Protein AF-A0A3Q1BF83-F1 (afdb_monomer)

Organism: Amphiprion ocellaris (NCBI:txid80972)

Structure (mmCIF, N/CA/C/O backbone):
data_AF-A0A3Q1BF83-F1
#
_entry.id   AF-A0A3Q1BF83-F1
#
loop_
_atom_site.group_PDB
_atom_site.id
_atom_site.type_symbol
_atom_site.label_atom_id
_atom_site.label_alt_id
_atom_site.label_comp_id
_atom_site.label_asym_id
_atom_site.label_entity_id
_atom_site.label_seq_id
_atom_site.pdbx_PDB_ins_code
_atom_site.Cartn_x
_atom_site.Cartn_y
_atom_site.Cartn_z
_atom_site.occupancy
_atom_site.B_iso_or_equiv
_atom_site.auth_seq_id
_atom_site.auth_comp_id
_atom_site.auth_asym_id
_atom_site.auth_atom_id
_atom_site.pdbx_PDB_model_num
ATOM 1 N N . MET A 1 1 ? -8.710 -8.586 -7.966 1.00 83.69 1 MET A N 1
ATOM 2 C CA . MET A 1 1 ? -8.862 -8.104 -6.576 1.00 83.69 1 MET A CA 1
ATOM 3 C C . MET A 1 1 ? -9.741 -9.046 -5.774 1.00 83.69 1 MET A C 1
ATOM 5 O O . MET A 1 1 ? -9.342 -9.396 -4.676 1.00 83.69 1 MET A O 1
ATOM 9 N N . ASP A 1 2 ? -10.851 -9.534 -6.330 1.00 87.75 2 ASP A N 1
ATOM 10 C CA . ASP A 1 2 ? -11.762 -10.451 -5.622 1.00 87.75 2 ASP A CA 1
ATOM 11 C C . ASP A 1 2 ? -11.088 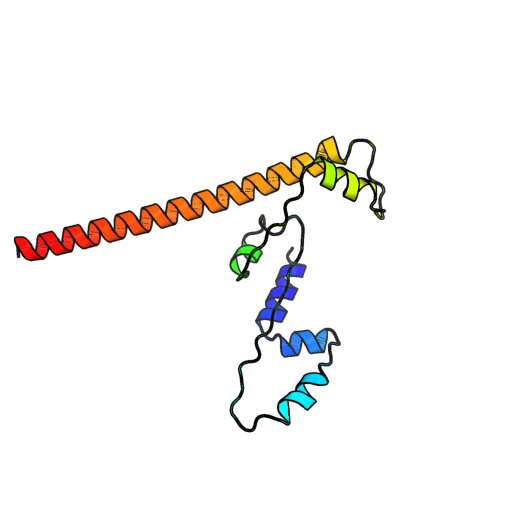-11.742 -5.155 1.00 87.75 2 ASP A C 1
ATOM 13 O O . ASP A 1 2 ? -11.189 -12.083 -3.985 1.00 87.75 2 ASP A O 1
ATOM 17 N N . THR A 1 3 ? -10.296 -12.393 -6.013 1.00 91.56 3 THR A N 1
ATOM 18 C CA . THR A 1 3 ? -9.524 -13.589 -5.631 1.00 91.56 3 THR A CA 1
ATOM 19 C C . THR A 1 3 ? -8.598 -13.323 -4.443 1.00 91.56 3 THR A C 1
ATOM 21 O O . THR A 1 3 ? -8.547 -14.120 -3.517 1.00 91.56 3 THR A O 1
ATOM 24 N N . MET A 1 4 ? -7.912 -12.174 -4.438 1.00 91.31 4 MET A N 1
ATOM 25 C CA . MET A 1 4 ? -7.040 -11.774 -3.331 1.00 91.31 4 MET A CA 1
ATOM 26 C C . MET A 1 4 ? -7.845 -11.544 -2.049 1.00 91.31 4 MET A C 1
ATOM 28 O O . MET A 1 4 ? -7.424 -11.986 -0.988 1.00 91.31 4 MET A O 1
ATOM 32 N N . MET A 1 5 ? -9.017 -10.909 -2.139 1.00 94.69 5 MET A N 1
ATOM 33 C CA . MET A 1 5 ? -9.898 -10.745 -0.980 1.00 94.69 5 MET A CA 1
ATOM 34 C C . MET A 1 5 ? -10.396 -12.083 -0.446 1.00 94.69 5 MET A C 1
ATOM 36 O O . MET A 1 5 ? -10.393 -12.270 0.762 1.00 94.69 5 MET A O 1
ATOM 40 N N . SER A 1 6 ? -10.777 -13.029 -1.308 1.00 93.69 6 SER A N 1
ATOM 41 C CA . SER A 1 6 ? -11.164 -14.376 -0.876 1.00 93.69 6 SER A CA 1
ATOM 42 C C . SER A 1 6 ? -10.035 -15.073 -0.118 1.00 93.69 6 SER A C 1
ATOM 44 O O . SER A 1 6 ? -10.289 -15.674 0.921 1.00 93.69 6 SER A O 1
ATOM 46 N N . THR A 1 7 ? -8.789 -14.942 -0.582 1.00 94.12 7 THR A N 1
ATOM 47 C CA . THR A 1 7 ? -7.607 -15.454 0.125 1.00 94.12 7 THR A CA 1
ATOM 48 C C . THR A 1 7 ? -7.416 -14.771 1.482 1.00 94.12 7 THR A C 1
ATOM 50 O O . THR A 1 7 ? -7.191 -15.454 2.476 1.00 94.12 7 THR A O 1
ATOM 53 N N . ILE A 1 8 ? -7.551 -13.442 1.545 1.00 94.94 8 ILE A N 1
ATOM 54 C CA . ILE A 1 8 ? -7.427 -12.676 2.796 1.00 94.94 8 ILE A CA 1
ATOM 55 C C . ILE A 1 8 ? -8.522 -13.075 3.788 1.00 94.94 8 ILE A C 1
ATOM 57 O O . ILE A 1 8 ? -8.226 -13.299 4.955 1.00 94.94 8 ILE A O 1
ATOM 61 N N . TYR A 1 9 ? -9.771 -13.209 3.343 1.00 95.38 9 TYR A N 1
ATOM 62 C CA . TYR A 1 9 ? -10.871 -13.626 4.212 1.00 95.38 9 TYR A CA 1
ATOM 63 C C . TYR A 1 9 ? -10.713 -15.066 4.698 1.00 95.38 9 TYR A C 1
ATOM 65 O O . TYR A 1 9 ? -10.962 -15.327 5.869 1.00 95.38 9 TYR A O 1
ATOM 73 N N . ALA A 1 10 ? -10.240 -15.979 3.846 1.00 94.25 10 ALA A N 1
ATOM 74 C CA . ALA A 1 10 ? -9.924 -17.343 4.265 1.00 94.25 10 ALA A CA 1
ATOM 75 C C . ALA A 1 10 ? -8.811 -17.374 5.329 1.00 94.25 10 ALA A C 1
ATOM 77 O O . ALA A 1 10 ? -8.876 -18.175 6.259 1.00 94.25 10 ALA A O 1
ATOM 78 N N . TRP A 1 11 ? -7.812 -16.491 5.213 1.00 95.00 11 TRP A N 1
ATOM 79 C CA . TRP A 1 11 ? -6.771 -16.331 6.229 1.00 95.00 11 TRP A CA 1
ATOM 80 C C . TRP A 1 11 ? -7.321 -15.726 7.530 1.00 95.00 11 TRP A C 1
ATOM 82 O O . TRP A 1 11 ? -7.031 -16.242 8.604 1.00 95.00 11 TRP A O 1
ATOM 92 N N . LEU A 1 12 ? -8.161 -14.687 7.439 1.00 92.81 12 LEU A N 1
ATOM 93 C CA . LEU A 1 12 ? -8.804 -14.046 8.596 1.00 92.81 12 LEU A CA 1
ATOM 94 C C . LEU A 1 12 ? -9.733 -14.997 9.363 1.00 92.81 12 LEU A C 1
ATOM 96 O O . LEU A 1 12 ? -9.859 -14.868 10.575 1.00 92.81 12 LEU A O 1
ATOM 100 N N . GLU A 1 13 ? -10.398 -15.928 8.673 1.00 93.12 13 GLU A N 1
ATOM 101 C CA . GLU A 1 13 ? -11.289 -16.909 9.301 1.00 93.12 13 GLU A CA 1
ATOM 102 C C . GLU A 1 13 ? -10.511 -17.911 10.162 1.00 93.12 13 GLU A C 1
ATOM 104 O O . GLU A 1 13 ? -10.922 -18.219 11.281 1.00 93.12 13 GLU A O 1
ATOM 109 N N . ASN A 1 14 ? -9.401 -18.446 9.642 1.00 91.44 14 ASN A N 1
ATOM 110 C CA . ASN A 1 14 ? -8.562 -19.382 10.382 1.00 91.44 14 ASN A CA 1
ATOM 111 C C . ASN A 1 14 ? -7.132 -19.439 9.799 1.00 91.44 14 ASN A C 1
ATOM 113 O O . ASN A 1 14 ? -6.903 -20.177 8.830 1.00 91.44 14 ASN A O 1
ATOM 117 N N . PRO A 1 15 ? -6.155 -18.729 10.396 1.00 90.62 15 PRO A N 1
ATOM 118 C CA . PRO A 1 15 ? -4.793 -18.658 9.867 1.00 90.62 15 PRO A CA 1
ATOM 119 C C . PRO A 1 15 ? -4.089 -20.022 9.896 1.00 90.62 15 PRO A C 1
ATOM 121 O O . PRO A 1 15 ? -3.481 -20.416 8.904 1.00 90.62 15 PRO A O 1
ATOM 124 N N . VAL A 1 16 ? -4.277 -20.814 10.957 1.00 88.19 16 VAL A N 1
ATOM 125 C CA . VAL A 1 16 ? -3.676 -22.155 11.098 1.00 88.19 16 VAL A CA 1
ATOM 126 C C . VAL A 1 16 ? -4.174 -23.119 10.013 1.00 88.19 16 VAL A C 1
ATOM 128 O O . VAL A 1 16 ? -3.411 -23.888 9.424 1.00 88.19 16 VAL A O 1
ATOM 131 N N . LYS A 1 17 ? -5.480 -23.108 9.718 1.00 89.50 17 LYS A N 1
ATOM 132 C CA . LYS A 1 17 ? -6.063 -23.917 8.635 1.00 89.50 17 LYS A CA 1
ATOM 133 C C . LYS A 1 17 ? -5.581 -23.426 7.274 1.00 89.50 17 LYS A C 1
ATOM 135 O O . LYS A 1 17 ? -5.310 -24.247 6.394 1.00 89.50 17 LYS A O 1
ATOM 140 N N . PHE A 1 18 ? -5.479 -22.109 7.103 1.00 90.81 18 PHE A N 1
ATOM 141 C CA . PHE A 1 18 ? -4.978 -21.500 5.882 1.00 90.81 18 PHE A CA 1
ATOM 142 C C . PHE A 1 18 ? -3.537 -21.945 5.602 1.00 90.81 18 PHE A C 1
ATOM 144 O O . PHE A 1 18 ? -3.276 -22.467 4.520 1.00 90.81 18 PHE A O 1
ATOM 151 N N . GLU A 1 19 ? -2.635 -21.847 6.575 1.00 87.06 19 GLU A N 1
ATOM 152 C CA . GLU A 1 19 ? -1.236 -22.288 6.471 1.00 87.06 19 GLU A CA 1
ATOM 153 C C . GLU A 1 19 ? -1.130 -23.763 6.062 1.00 87.06 19 GLU A C 1
ATOM 155 O O . GLU A 1 19 ? -0.483 -24.089 5.061 1.00 87.06 19 GLU A O 1
ATOM 160 N N . LYS A 1 20 ? -1.874 -24.644 6.747 1.00 87.50 20 LYS A N 1
ATOM 161 C CA . LYS A 1 20 ? -1.935 -26.078 6.420 1.00 87.50 20 LYS A CA 1
ATOM 162 C C . LYS A 1 20 ? -2.405 -26.330 4.987 1.00 87.50 20 LYS A C 1
ATOM 164 O O . LYS A 1 20 ? -1.842 -27.175 4.295 1.00 87.50 20 LYS A O 1
ATOM 169 N N . SER A 1 21 ? -3.413 -25.591 4.513 1.00 88.44 21 SER A N 1
ATOM 170 C CA . SER A 1 21 ? -3.914 -25.728 3.135 1.00 88.44 21 SER A CA 1
ATOM 171 C C . SER A 1 21 ? -2.914 -25.271 2.065 1.00 88.44 21 SER A C 1
ATOM 173 O O . SER A 1 21 ? -2.987 -25.735 0.930 1.00 88.44 21 SER A O 1
ATOM 175 N N . HIS A 1 22 ? -1.951 -24.422 2.436 1.00 85.56 22 HIS A N 1
ATOM 176 C CA . HIS A 1 22 ? -0.862 -23.966 1.569 1.00 85.56 22 HIS A CA 1
ATOM 177 C C . HIS A 1 22 ? 0.424 -24.794 1.748 1.00 85.56 22 HIS A C 1
ATOM 179 O O . HIS A 1 22 ? 1.466 -24.435 1.204 1.00 85.56 22 HIS A O 1
ATOM 185 N N . GLY A 1 23 ? 0.357 -25.917 2.478 1.00 81.44 23 GLY A N 1
ATOM 186 C CA . GLY A 1 23 ? 1.483 -26.834 2.674 1.00 81.44 23 GLY A CA 1
ATOM 187 C C . GLY A 1 23 ? 2.558 -26.313 3.629 1.00 81.44 23 GLY A C 1
ATOM 188 O O . GLY A 1 23 ? 3.669 -26.844 3.639 1.00 81.44 23 GLY A O 1
ATOM 189 N N . VAL A 1 24 ? 2.247 -25.286 4.424 1.00 78.50 24 VAL A N 1
ATOM 190 C CA . VAL A 1 24 ? 3.141 -24.777 5.465 1.00 78.50 24 VAL A CA 1
ATOM 191 C C . VAL A 1 24 ? 2.978 -25.666 6.698 1.00 78.50 24 VAL A C 1
ATOM 193 O O . VAL A 1 24 ? 1.970 -25.606 7.398 1.00 78.50 24 VAL A O 1
ATOM 196 N N . ASN A 1 25 ? 3.960 -26.537 6.933 1.00 66.31 25 ASN A N 1
ATOM 197 C CA . ASN A 1 25 ? 4.034 -27.366 8.133 1.00 66.31 25 ASN A CA 1
ATOM 198 C C . ASN A 1 25 ? 4.987 -26.694 9.128 1.00 66.31 25 ASN A C 1
ATOM 200 O O . ASN A 1 25 ? 6.201 -26.881 9.028 1.00 66.31 25 ASN A O 1
ATOM 204 N N . ASN A 1 26 ? 4.462 -25.931 10.087 1.00 59.81 26 ASN A N 1
ATOM 205 C CA . ASN A 1 26 ? 5.272 -25.434 11.198 1.00 59.81 26 ASN A CA 1
ATOM 206 C C . ASN A 1 26 ? 5.615 -26.597 12.140 1.00 59.81 26 ASN A C 1
ATOM 20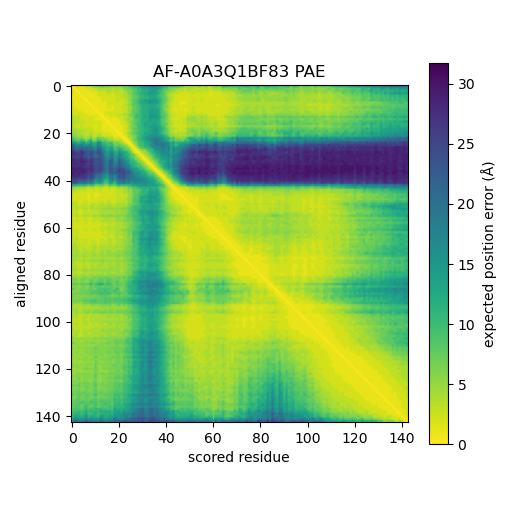8 O O . ASN A 1 26 ? 4.892 -26.926 13.075 1.00 59.81 26 ASN A O 1
ATOM 212 N N . THR A 1 27 ? 6.745 -27.255 11.893 1.00 55.91 27 THR A N 1
ATOM 213 C CA . THR A 1 27 ? 7.327 -28.217 12.843 1.00 55.91 27 THR A CA 1
ATOM 214 C C . THR A 1 27 ? 7.921 -27.521 14.073 1.00 55.91 27 THR A C 1
ATOM 216 O O . THR A 1 27 ? 8.154 -28.171 15.088 1.00 55.91 27 THR A O 1
ATOM 219 N N . LEU A 1 28 ? 8.147 -26.203 13.995 1.00 54.62 28 LEU A N 1
ATOM 220 C CA . LEU A 1 28 ? 8.683 -25.366 15.074 1.00 54.62 28 LEU A CA 1
ATOM 221 C C . LEU A 1 28 ? 7.691 -25.169 16.229 1.00 54.62 28 LEU A C 1
ATOM 223 O O . LEU A 1 28 ? 8.116 -25.130 17.383 1.00 54.62 28 LEU A O 1
ATOM 227 N N . ASP A 1 29 ? 6.387 -25.161 15.946 1.00 52.66 29 ASP A N 1
ATOM 228 C CA . ASP A 1 29 ? 5.353 -25.009 16.977 1.00 52.66 29 ASP A CA 1
ATOM 229 C C . ASP A 1 29 ? 5.362 -26.217 17.925 1.00 52.66 29 ASP A C 1
ATOM 231 O O . ASP A 1 29 ? 5.113 -26.086 19.116 1.00 52.66 29 ASP A O 1
ATOM 235 N N . THR A 1 30 ? 5.761 -27.401 17.441 1.00 50.28 30 THR A N 1
ATOM 236 C CA . THR A 1 30 ? 5.847 -28.609 18.281 1.00 50.28 30 THR A CA 1
ATOM 237 C C . THR A 1 30 ? 7.034 -28.567 19.258 1.00 50.28 30 THR A C 1
ATOM 239 O O . THR A 1 30 ? 6.942 -29.117 20.353 1.00 50.28 30 THR A O 1
ATOM 242 N N . GLU A 1 31 ? 8.140 -27.897 18.907 1.00 48.88 31 GLU A N 1
ATOM 243 C CA . GLU A 1 31 ? 9.315 -27.757 19.786 1.00 48.88 31 GLU A CA 1
ATOM 244 C C . GLU A 1 31 ? 9.199 -26.587 20.776 1.00 48.88 31 GLU A C 1
ATOM 246 O O . GLU A 1 31 ? 9.746 -26.670 21.879 1.00 48.88 31 GLU A O 1
ATOM 251 N N . ILE A 1 32 ? 8.471 -25.520 20.425 1.00 52.81 32 ILE A N 1
ATOM 252 C CA . ILE A 1 32 ? 8.213 -24.384 21.327 1.00 52.81 32 ILE A CA 1
ATOM 253 C C . ILE A 1 32 ? 7.131 -24.748 22.361 1.00 52.81 32 ILE A C 1
ATOM 255 O O . ILE A 1 32 ? 7.304 -24.459 23.546 1.00 52.81 32 ILE A O 1
ATOM 259 N N . VAL A 1 33 ? 6.079 -25.475 21.956 1.00 47.44 33 VAL A N 1
ATOM 260 C CA . VAL A 1 33 ? 4.968 -25.904 22.834 1.00 47.44 33 VAL A CA 1
ATOM 261 C C . VAL A 1 33 ? 5.412 -26.857 23.952 1.00 47.44 33 VAL A C 1
ATOM 263 O O . VAL A 1 33 ? 4.795 -26.894 25.013 1.00 47.44 33 VAL A O 1
ATOM 266 N N . LEU A 1 34 ? 6.526 -27.580 23.795 1.00 47.28 34 LEU A N 1
ATOM 267 C CA . LEU A 1 34 ? 7.057 -28.449 24.855 1.00 47.28 34 LEU A CA 1
ATOM 268 C C . LEU A 1 34 ? 7.709 -27.690 26.032 1.00 47.28 34 LEU A C 1
ATOM 270 O O . LEU A 1 34 ? 8.143 -28.339 26.984 1.00 47.28 34 LEU A O 1
ATOM 274 N N . LYS A 1 35 ? 7.815 -26.349 25.995 1.00 48.88 35 LYS A N 1
ATOM 275 C CA . LYS A 1 35 ? 8.548 -25.568 27.015 1.00 48.88 35 LYS A CA 1
ATOM 276 C C . LYS A 1 35 ? 7.732 -24.609 27.888 1.00 48.88 35 LYS A C 1
ATOM 278 O O . LYS A 1 35 ? 8.330 -24.036 28.799 1.00 48.88 35 LYS A O 1
ATOM 283 N N . SER A 1 36 ? 6.422 -24.451 27.713 1.00 44.72 36 SER A N 1
ATOM 284 C CA . SER A 1 36 ? 5.622 -23.588 28.600 1.00 44.72 36 SER A CA 1
ATOM 285 C C . SER A 1 36 ? 4.327 -24.259 29.066 1.00 44.72 36 SER A C 1
ATOM 287 O O . SER A 1 36 ? 3.312 -24.272 28.383 1.00 44.72 36 SER A O 1
ATOM 289 N N . ASP A 1 37 ? 4.344 -24.754 30.306 1.00 48.72 37 ASP A N 1
ATOM 290 C CA . ASP A 1 37 ? 3.199 -25.319 31.046 1.00 48.72 37 ASP A CA 1
ATOM 291 C C . ASP A 1 37 ? 2.114 -24.279 31.435 1.00 48.72 37 ASP A C 1
ATOM 293 O O . ASP A 1 37 ? 1.362 -24.458 32.398 1.00 48.72 37 ASP A O 1
ATOM 297 N N . HIS A 1 38 ? 1.992 -23.155 30.723 1.00 47.97 38 HIS A N 1
ATOM 298 C CA . HIS A 1 38 ? 1.129 -22.050 31.143 1.00 47.97 38 HIS A CA 1
ATOM 299 C C . HIS A 1 38 ? 0.398 -21.365 29.986 1.00 47.97 38 HIS A C 1
ATOM 301 O O . HIS A 1 38 ? 0.960 -20.483 29.358 1.00 47.97 38 HIS A O 1
ATOM 307 N N . LYS A 1 39 ? -0.902 -21.697 29.865 1.00 46.91 39 LYS A N 1
ATOM 308 C CA . LYS A 1 39 ? -1.971 -21.035 29.085 1.00 46.91 39 LYS A CA 1
ATOM 309 C C . LYS A 1 39 ? -1.727 -20.965 27.574 1.00 46.91 39 LYS A C 1
ATOM 311 O O . LYS A 1 39 ? -0.637 -20.677 27.120 1.00 46.91 39 LYS A O 1
ATOM 316 N N . GLU A 1 40 ? -2.786 -21.211 26.808 1.00 52.72 40 GLU A N 1
ATOM 317 C CA . GLU A 1 40 ? -2.873 -20.879 25.384 1.00 52.72 40 GLU A CA 1
ATOM 318 C C . GLU A 1 40 ? -2.453 -19.408 25.191 1.00 52.72 40 GLU A C 1
ATOM 320 O O . GLU A 1 40 ? -3.245 -18.492 25.409 1.00 52.72 40 GLU A O 1
ATOM 325 N N . GLU A 1 41 ? -1.179 -19.163 24.886 1.00 56.53 41 GLU A N 1
ATOM 326 C CA . GLU A 1 41 ? -0.735 -17.878 24.365 1.00 56.53 41 GLU A CA 1
ATOM 327 C C . GLU A 1 41 ? -1.396 -17.753 22.992 1.00 56.53 41 GLU A C 1
ATOM 329 O O . GLU A 1 41 ? -1.175 -18.594 22.124 1.00 56.53 41 GLU A O 1
ATOM 334 N N . GLU A 1 42 ? -2.272 -16.759 22.817 1.00 63.75 42 GLU A N 1
ATOM 335 C CA . GLU A 1 42 ? -2.821 -16.405 21.507 1.00 63.75 42 GLU A CA 1
ATOM 336 C C . GLU A 1 42 ? -1.652 -16.120 20.557 1.00 63.75 42 GLU A C 1
ATOM 338 O O . GLU A 1 42 ? -1.048 -15.043 20.575 1.00 63.75 42 GLU A O 1
ATOM 343 N N . GLU A 1 43 ? -1.296 -17.118 19.752 1.00 74.88 43 GLU A N 1
ATOM 344 C CA . GLU A 1 43 ? -0.232 -17.006 18.771 1.00 74.88 43 GLU A CA 1
ATOM 345 C C . GLU A 1 43 ? -0.587 -15.886 17.783 1.00 74.88 43 GLU A C 1
ATOM 347 O O . GLU A 1 43 ? -1.654 -15.864 17.163 1.00 74.88 43 GLU A O 1
ATOM 352 N N . THR A 1 44 ? 0.288 -14.885 17.677 1.00 85.19 44 THR A N 1
ATOM 353 C CA . THR A 1 44 ? 0.031 -13.724 16.822 1.00 85.19 44 THR A CA 1
ATOM 354 C C . THR A 1 44 ? 0.395 -14.054 15.379 1.00 85.19 44 THR A C 1
ATOM 356 O O . THR A 1 44 ? 1.565 -14.025 15.001 1.00 85.19 44 THR A O 1
ATOM 359 N N . HIS A 1 45 ? -0.613 -14.304 14.547 1.00 89.81 45 HIS A N 1
ATOM 360 C CA . HIS A 1 45 ? -0.426 -14.510 13.111 1.00 89.81 45 HIS A CA 1
ATOM 361 C C . HIS A 1 45 ? -0.350 -13.169 12.360 1.00 89.81 45 HIS A C 1
ATOM 363 O O . HIS A 1 45 ? -1.168 -12.271 12.575 1.00 89.81 45 HIS A O 1
ATOM 369 N N . ILE A 1 46 ? 0.612 -13.030 11.440 1.00 92.56 46 ILE A N 1
ATOM 370 C CA . ILE A 1 46 ? 0.824 -11.807 10.647 1.00 92.56 46 ILE A CA 1
ATOM 371 C C . ILE A 1 46 ? 0.650 -12.111 9.158 1.00 92.56 46 ILE A C 1
ATOM 373 O O . ILE A 1 46 ? 1.342 -12.964 8.607 1.00 92.56 46 ILE A O 1
ATOM 377 N N . LEU A 1 47 ? -0.216 -11.348 8.486 1.00 93.88 47 LEU A N 1
ATOM 378 C CA . LEU A 1 47 ? -0.362 -11.367 7.031 1.00 93.88 47 LEU A CA 1
ATOM 379 C C . LEU A 1 47 ? 0.255 -10.111 6.413 1.00 93.88 47 LEU A C 1
ATOM 381 O O . LEU A 1 47 ? -0.138 -8.989 6.737 1.00 93.88 47 LEU A O 1
ATOM 385 N N . ILE A 1 48 ? 1.177 -10.296 5.468 1.00 95.06 48 ILE A N 1
ATOM 386 C CA . ILE A 1 48 ? 1.714 -9.207 4.648 1.00 95.06 48 ILE A CA 1
ATOM 387 C C . ILE A 1 48 ? 1.057 -9.269 3.272 1.00 95.06 48 ILE A C 1
ATOM 389 O O . ILE A 1 48 ? 1.225 -10.236 2.532 1.00 95.06 48 ILE A O 1
ATOM 393 N N . VAL A 1 49 ? 0.331 -8.209 2.920 1.00 95.19 49 VAL A N 1
ATOM 394 C CA . VAL A 1 49 ? -0.248 -8.029 1.585 1.00 95.19 49 VAL A CA 1
ATOM 395 C C . VAL A 1 49 ? 0.577 -6.987 0.838 1.00 95.19 49 VAL A C 1
ATOM 397 O O . VAL A 1 49 ? 0.637 -5.830 1.253 1.00 95.19 49 VAL A O 1
ATOM 400 N N . GLU A 1 50 ? 1.206 -7.383 -0.270 1.00 94.88 50 GLU A N 1
ATOM 401 C CA . GLU A 1 50 ? 2.022 -6.488 -1.094 1.00 94.88 50 GLU A CA 1
ATOM 402 C C . GLU A 1 50 ? 1.434 -6.236 -2.489 1.00 94.88 50 GLU A C 1
ATOM 404 O O . GLU A 1 50 ? 0.727 -7.059 -3.069 1.00 94.88 50 GLU A O 1
ATOM 409 N N . GLY A 1 51 ? 1.704 -5.047 -3.029 1.00 94.00 51 GLY A N 1
ATOM 410 C CA . GLY A 1 51 ? 1.229 -4.634 -4.344 1.00 94.00 51 GLY A CA 1
ATOM 411 C C . GLY A 1 51 ? 1.341 -3.126 -4.561 1.00 94.00 51 GLY A C 1
ATOM 412 O O . GLY A 1 51 ? 1.407 -2.343 -3.617 1.00 94.00 51 GLY A O 1
ATOM 413 N N . PHE A 1 52 ? 1.352 -2.701 -5.825 1.00 92.62 52 PHE A N 1
ATOM 414 C CA . PHE A 1 52 ? 1.620 -1.304 -6.197 1.00 92.62 52 PHE A CA 1
ATOM 415 C C . PHE A 1 52 ? 0.364 -0.421 -6.335 1.00 92.62 52 PHE A C 1
ATOM 417 O O . PHE A 1 52 ? 0.503 0.785 -6.507 1.00 92.62 52 PHE A O 1
ATOM 424 N N . LEU A 1 53 ? -0.848 -0.993 -6.251 1.00 91.44 53 LEU A N 1
ATOM 425 C CA . LEU A 1 53 ? -2.130 -0.264 -6.357 1.00 91.44 53 LEU A CA 1
ATOM 426 C C . LEU A 1 53 ? -3.123 -0.569 -5.220 1.00 91.44 53 LEU A C 1
ATOM 428 O O . LEU A 1 53 ? -4.304 -0.225 -5.316 1.00 91.44 53 LEU A O 1
ATOM 432 N N . LEU A 1 54 ? -2.667 -1.196 -4.133 1.00 91.88 54 LEU A N 1
ATOM 433 C CA . LEU A 1 54 ? -3.538 -1.718 -3.071 1.00 91.88 54 LEU A CA 1
ATOM 434 C C . LEU A 1 54 ? -4.472 -0.654 -2.468 1.00 91.88 54 LEU A C 1
ATOM 436 O O . LEU A 1 54 ? -5.653 -0.912 -2.250 1.00 91.88 54 LEU A O 1
ATOM 440 N N . TYR A 1 55 ? -3.985 0.574 -2.280 1.00 88.88 55 TYR A N 1
ATOM 441 C CA . TYR A 1 55 ? -4.727 1.635 -1.587 1.00 88.88 55 TYR A CA 1
ATOM 442 C C . TYR A 1 55 ? -5.750 2.388 -2.448 1.00 88.88 55 TYR A C 1
ATOM 444 O O . TYR A 1 55 ? -6.205 3.464 -2.071 1.00 88.88 55 TYR A O 1
ATOM 452 N N . THR A 1 56 ? -6.140 1.828 -3.594 1.00 87.75 56 THR A N 1
ATOM 453 C CA . THR A 1 56 ? -7.315 2.302 -4.353 1.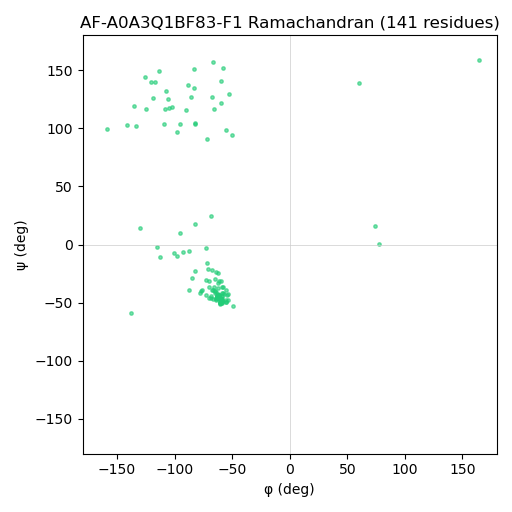00 87.75 56 THR A CA 1
ATOM 454 C C . THR A 1 56 ? -8.552 1.440 -4.146 1.00 87.75 56 THR A C 1
ATOM 456 O O . THR A 1 56 ? -9.640 1.818 -4.573 1.00 87.75 56 THR A O 1
ATOM 459 N N . TYR A 1 57 ? -8.414 0.305 -3.462 1.00 90.62 57 TYR A N 1
ATOM 460 C CA . TYR A 1 57 ? -9.490 -0.656 -3.297 1.00 90.62 57 TYR A CA 1
ATOM 461 C C . TYR A 1 57 ? -10.001 -0.669 -1.856 1.00 90.62 57 TYR A C 1
ATOM 463 O O . TYR A 1 57 ? -9.359 -1.217 -0.962 1.00 90.62 57 TYR A O 1
ATOM 471 N N . ARG A 1 58 ? -11.166 -0.046 -1.634 1.00 88.88 58 ARG A N 1
ATOM 472 C CA . ARG A 1 58 ? -11.745 0.142 -0.291 1.00 88.88 58 ARG A CA 1
ATOM 473 C C . ARG A 1 58 ? -11.894 -1.154 0.518 1.00 88.88 58 ARG A C 1
ATOM 475 O O . ARG A 1 58 ? -11.399 -1.154 1.637 1.00 88.88 58 ARG A O 1
ATOM 482 N N . PRO A 1 59 ? -12.437 -2.264 -0.026 1.00 92.38 59 PRO A N 1
ATOM 483 C CA . PRO A 1 59 ? -12.623 -3.482 0.768 1.00 92.38 59 PRO A CA 1
ATOM 484 C C . PRO A 1 59 ? -11.320 -4.045 1.345 1.00 92.38 59 PRO A C 1
ATOM 486 O O . PRO A 1 59 ? -11.324 -4.619 2.427 1.00 92.38 59 PRO A O 1
ATOM 489 N N . LEU A 1 60 ? -10.196 -3.855 0.644 1.00 92.81 60 LEU A N 1
ATOM 490 C CA . LEU A 1 60 ? -8.883 -4.218 1.173 1.00 92.81 60 LEU A CA 1
ATOM 491 C C . LEU A 1 60 ? -8.431 -3.246 2.263 1.00 92.81 60 LEU A C 1
ATOM 493 O O . LEU A 1 60 ? -7.890 -3.666 3.275 1.00 92.81 60 LEU A O 1
ATOM 497 N N . ILE A 1 61 ? -8.622 -1.944 2.057 1.00 91.12 61 ILE A N 1
ATOM 498 C CA . ILE A 1 61 ? -8.211 -0.927 3.030 1.00 91.12 61 ILE A CA 1
ATOM 499 C C . ILE A 1 61 ? -8.890 -1.152 4.387 1.00 91.12 61 ILE A C 1
ATOM 501 O O . ILE A 1 61 ? -8.240 -0.959 5.412 1.00 91.12 61 ILE A O 1
ATOM 505 N N . ASP A 1 62 ? -10.149 -1.585 4.382 1.00 91.06 62 ASP A N 1
ATOM 506 C CA . ASP A 1 62 ? -10.956 -1.774 5.589 1.00 91.06 62 ASP A CA 1
ATOM 507 C C . ASP A 1 62 ? -10.499 -2.969 6.448 1.00 91.06 62 ASP A C 1
ATOM 509 O O . ASP A 1 62 ? -10.776 -2.996 7.645 1.00 91.06 62 ASP A O 1
ATOM 513 N N . VAL A 1 63 ? -9.774 -3.937 5.870 1.00 94.12 63 VAL A N 1
ATOM 514 C CA . VAL A 1 63 ? -9.266 -5.122 6.593 1.00 94.12 63 VAL A CA 1
ATOM 515 C C . VAL A 1 63 ? -7.807 -4.997 7.047 1.00 94.12 63 VAL A C 1
ATOM 517 O O . VAL A 1 63 ? -7.330 -5.840 7.799 1.00 94.12 63 VAL A O 1
ATOM 520 N N . LEU A 1 64 ? -7.073 -3.973 6.599 1.00 93.50 64 LEU A N 1
ATOM 521 C CA . LEU A 1 64 ? -5.652 -3.805 6.924 1.00 93.50 64 LEU A CA 1
ATOM 522 C C . LEU A 1 64 ? -5.454 -3.080 8.261 1.00 93.50 64 LEU A C 1
ATOM 524 O O . LEU A 1 64 ? -5.913 -1.952 8.438 1.00 93.50 64 LEU A O 1
ATOM 528 N N . ASN A 1 65 ? -4.668 -3.671 9.165 1.00 94.44 65 ASN A N 1
ATOM 529 C CA . ASN A 1 65 ? -4.309 -3.031 10.437 1.00 94.44 65 ASN A CA 1
ATOM 530 C C . ASN A 1 65 ? -3.208 -1.975 10.268 1.00 94.44 65 ASN A C 1
ATOM 532 O O . ASN A 1 65 ? -3.268 -0.897 10.858 1.00 94.44 65 ASN A O 1
ATOM 536 N N . GLN A 1 66 ? -2.192 -2.283 9.458 1.00 92.62 66 GLN A N 1
ATOM 537 C CA . GLN A 1 66 ? -1.064 -1.399 9.171 1.00 92.62 66 GLN A CA 1
ATOM 538 C C . GLN A 1 66 ? -0.907 -1.221 7.663 1.00 92.62 66 GLN A C 1
ATOM 540 O O . GLN A 1 66 ? -1.162 -2.131 6.875 1.00 92.62 66 GLN A O 1
ATOM 545 N N . ARG A 1 67 ? -0.515 -0.012 7.256 1.00 92.56 67 ARG A N 1
ATOM 546 C CA . ARG A 1 67 ? -0.383 0.377 5.849 1.00 92.56 67 ARG A CA 1
ATOM 547 C C . ARG A 1 67 ? 0.921 1.132 5.657 1.00 92.56 67 ARG A C 1
ATOM 549 O O . ARG A 1 67 ? 1.114 2.203 6.228 1.00 92.56 67 ARG A O 1
ATOM 556 N N . HIS A 1 68 ? 1.793 0.585 4.819 1.00 92.62 68 HIS A N 1
ATOM 557 C CA . HIS A 1 68 ? 3.068 1.194 4.452 1.00 92.62 68 HIS A CA 1
ATOM 558 C C . HIS A 1 68 ? 3.103 1.515 2.958 1.00 92.62 68 HIS A C 1
ATOM 560 O O . HIS A 1 68 ? 2.620 0.742 2.132 1.00 92.62 68 HIS A O 1
ATOM 566 N N . PHE A 1 69 ? 3.672 2.665 2.603 1.00 92.12 69 PHE A N 1
ATOM 567 C CA . PHE A 1 69 ? 3.844 3.084 1.216 1.00 92.12 69 PHE A CA 1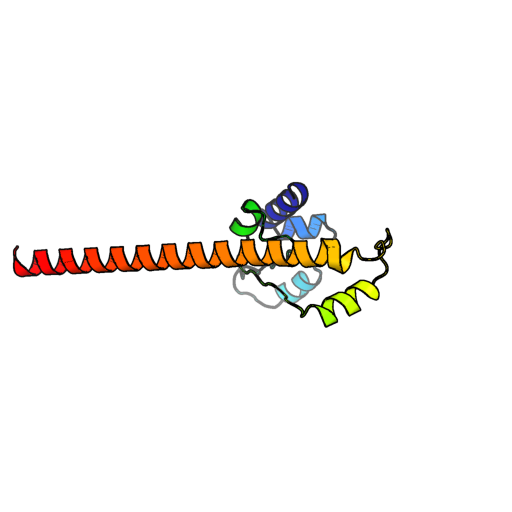
ATOM 568 C C . PHE A 1 69 ? 5.317 3.390 0.959 1.00 92.12 69 PHE A C 1
ATOM 570 O O . PHE A 1 69 ? 5.877 4.310 1.555 1.00 92.12 69 PHE A O 1
ATOM 577 N N . ILE A 1 70 ? 5.946 2.627 0.068 1.00 93.94 70 ILE A N 1
ATOM 578 C CA . ILE A 1 70 ? 7.346 2.831 -0.310 1.00 93.94 70 ILE A CA 1
ATOM 579 C C . ILE A 1 70 ? 7.386 3.796 -1.495 1.00 93.94 70 ILE A C 1
ATOM 581 O O . ILE A 1 70 ? 6.915 3.475 -2.584 1.00 93.94 70 ILE A O 1
ATOM 585 N N . SER A 1 71 ? 7.973 4.977 -1.295 1.00 93.12 71 SER A N 1
ATOM 586 C CA . SER A 1 71 ? 8.184 5.957 -2.364 1.00 93.12 71 SER A CA 1
ATOM 587 C C . SER A 1 71 ? 9.655 6.044 -2.752 1.00 93.12 71 SER A C 1
ATOM 589 O O . SER A 1 71 ? 10.513 6.205 -1.887 1.00 93.12 71 SER A O 1
ATOM 591 N N . ILE A 1 72 ? 9.934 6.007 -4.053 1.00 95.62 72 ILE A N 1
ATOM 592 C CA . ILE A 1 72 ? 11.278 6.159 -4.621 1.00 95.62 72 ILE A CA 1
ATOM 593 C C . ILE A 1 72 ? 11.263 7.382 -5.558 1.00 95.62 72 ILE A C 1
ATOM 595 O O . ILE A 1 72 ? 10.268 7.570 -6.267 1.00 95.62 72 ILE A O 1
ATOM 599 N N . PRO A 1 73 ? 12.313 8.227 -5.577 1.00 97.25 73 PRO A N 1
ATOM 600 C CA . PRO A 1 73 ? 12.422 9.328 -6.534 1.00 97.25 73 PRO A CA 1
ATOM 601 C C . PRO A 1 73 ? 12.382 8.843 -7.987 1.00 97.25 73 PRO A C 1
ATOM 603 O O . PRO A 1 73 ? 12.810 7.728 -8.285 1.00 97.25 73 PRO A O 1
ATOM 606 N N . TYR A 1 74 ? 11.905 9.704 -8.888 1.00 97.31 74 TYR A N 1
ATOM 607 C CA . TYR A 1 74 ? 11.712 9.397 -10.310 1.00 97.31 74 TYR A CA 1
ATOM 608 C C . TYR A 1 74 ? 12.942 8.742 -10.959 1.00 97.31 74 TYR A C 1
ATOM 610 O O . TYR A 1 74 ? 12.821 7.648 -11.506 1.00 97.31 74 TYR A O 1
ATOM 618 N N . GLU A 1 75 ? 14.122 9.357 -10.828 1.00 97.44 75 GLU A N 1
ATOM 619 C CA . GLU A 1 75 ? 15.357 8.886 -11.476 1.00 97.44 75 GLU A CA 1
ATOM 620 C C . GLU A 1 75 ? 15.748 7.470 -11.041 1.00 97.44 75 GLU A C 1
ATOM 622 O O . GLU A 1 75 ? 16.016 6.590 -11.861 1.00 97.44 75 GLU A O 1
ATOM 627 N N . GLU A 1 76 ? 15.715 7.214 -9.733 1.00 97.62 76 GLU A N 1
ATOM 628 C CA . GLU A 1 76 ? 16.074 5.910 -9.180 1.00 97.62 76 GLU A CA 1
ATOM 629 C C . GLU A 1 76 ? 15.016 4.849 -9.520 1.00 97.62 76 GLU A C 1
ATOM 631 O O . GLU A 1 76 ? 15.348 3.703 -9.826 1.00 97.62 76 GLU A O 1
ATOM 636 N N . CYS A 1 77 ? 13.735 5.226 -9.531 1.00 97.06 77 CYS A N 1
ATOM 637 C CA . CYS A 1 77 ? 12.652 4.338 -9.944 1.00 97.06 77 CYS A CA 1
ATOM 638 C C . CYS A 1 77 ? 12.784 3.947 -11.423 1.00 97.06 77 CYS A C 1
ATOM 640 O O . CYS A 1 77 ? 12.713 2.759 -11.749 1.00 97.06 77 CYS A O 1
ATOM 642 N N . LYS A 1 78 ? 13.051 4.925 -12.299 1.00 96.56 78 LYS A N 1
ATOM 643 C CA . LYS A 1 78 ? 13.274 4.719 -13.733 1.00 96.56 78 LYS A CA 1
ATOM 644 C C . LYS A 1 78 ? 14.446 3.778 -13.965 1.00 96.56 78 LYS A C 1
ATOM 646 O O . LYS A 1 78 ? 14.286 2.761 -14.633 1.00 96.56 78 LYS A O 1
ATOM 651 N N . LYS A 1 79 ? 15.588 4.048 -13.327 1.00 96.69 79 LYS A N 1
ATOM 652 C CA . LYS A 1 79 ? 16.784 3.201 -13.400 1.00 96.69 79 LYS A CA 1
ATO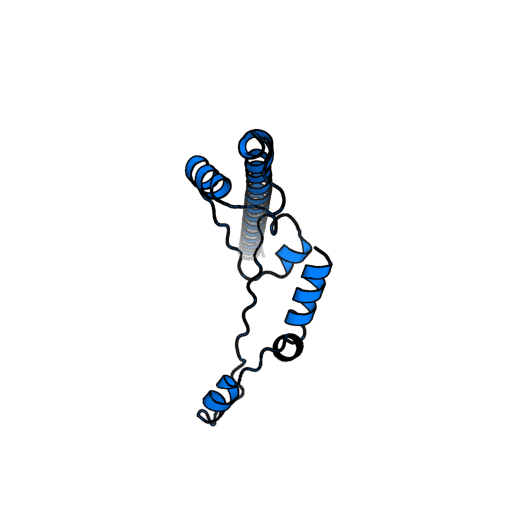M 653 C C . LYS A 1 79 ? 16.490 1.751 -13.002 1.00 96.69 79 LYS A C 1
ATOM 655 O O . LYS A 1 79 ? 16.829 0.837 -13.750 1.00 96.69 79 LYS A O 1
ATOM 660 N N . ARG A 1 80 ? 15.819 1.532 -11.863 1.00 96.50 80 ARG A N 1
ATOM 661 C CA . ARG A 1 80 ? 15.449 0.186 -11.384 1.00 96.50 80 ARG A CA 1
ATOM 662 C C . ARG A 1 80 ? 14.443 -0.520 -12.291 1.00 96.50 80 ARG A C 1
ATOM 664 O O . ARG A 1 80 ? 14.514 -1.736 -12.439 1.00 96.50 80 ARG A O 1
ATOM 671 N N . ARG A 1 81 ? 13.483 0.207 -12.872 1.00 95.19 81 ARG A N 1
ATOM 672 C CA . ARG A 1 81 ? 12.518 -0.360 -13.825 1.00 95.19 81 ARG A CA 1
ATOM 673 C C . ARG A 1 81 ? 13.226 -0.782 -15.109 1.00 95.19 81 ARG A C 1
ATOM 675 O O . ARG A 1 81 ? 13.027 -1.906 -15.547 1.00 95.19 81 ARG A O 1
ATOM 682 N N . CYS A 1 82 ? 14.078 0.080 -15.658 1.00 91.56 82 CYS A N 1
ATOM 683 C CA . CYS A 1 82 ? 14.831 -0.192 -16.881 1.00 91.56 82 CYS A CA 1
ATOM 684 C C . CYS A 1 82 ? 15.788 -1.387 -16.749 1.00 91.56 82 CYS A C 1
ATOM 686 O O . CYS A 1 82 ? 16.107 -2.011 -17.753 1.00 91.56 82 CYS A O 1
ATOM 688 N N . SER A 1 83 ? 16.233 -1.727 -15.533 1.00 93.81 83 SER A N 1
ATOM 689 C CA . SER A 1 83 ? 17.064 -2.910 -15.283 1.00 93.81 83 SER A CA 1
ATOM 690 C C . SER A 1 83 ? 16.269 -4.200 -15.037 1.00 93.81 83 SER A C 1
ATOM 692 O O . SER A 1 83 ? 16.875 -5.254 -14.855 1.00 93.81 83 SER A O 1
ATOM 694 N N . ARG A 1 84 ? 14.932 -4.147 -14.958 1.00 94.56 84 ARG A N 1
ATOM 695 C CA . ARG A 1 84 ? 14.088 -5.336 -14.759 1.00 94.56 84 ARG A CA 1
ATOM 696 C C . ARG A 1 84 ? 13.722 -5.959 -16.099 1.00 94.56 84 ARG A C 1
ATOM 698 O O . ARG A 1 84 ? 13.324 -5.258 -17.022 1.00 94.56 84 ARG A O 1
ATOM 705 N N . ASN A 1 85 ? 13.778 -7.288 -16.164 1.00 92.00 85 ASN A N 1
ATOM 706 C CA . ASN A 1 85 ? 13.316 -8.036 -17.326 1.00 92.00 85 ASN A CA 1
ATOM 707 C C . ASN A 1 85 ? 11.870 -8.501 -17.107 1.00 92.00 85 ASN A C 1
ATOM 709 O O . ASN A 1 85 ? 11.618 -9.423 -16.330 1.00 92.00 85 ASN A O 1
ATOM 713 N N . TYR A 1 86 ? 10.921 -7.823 -17.749 1.00 89.62 86 TYR A N 1
ATOM 714 C CA . TYR A 1 86 ? 9.511 -8.209 -17.738 1.00 89.62 86 TYR A CA 1
ATOM 715 C C . TYR A 1 86 ? 9.243 -9.285 -18.791 1.00 89.62 86 TYR A C 1
ATOM 717 O O . TYR A 1 86 ? 9.895 -9.317 -19.830 1.00 89.62 86 TYR A O 1
ATOM 725 N N . MET A 1 87 ? 8.244 -10.142 -18.547 1.00 92.50 87 MET A N 1
ATOM 726 C CA . MET A 1 87 ? 7.822 -11.155 -19.526 1.00 92.50 87 MET A CA 1
ATOM 727 C C . MET A 1 87 ? 7.397 -10.514 -20.856 1.00 92.50 87 MET A C 1
ATOM 729 O O . MET A 1 87 ? 7.671 -11.053 -21.923 1.00 92.50 87 MET A O 1
ATOM 733 N N . VAL A 1 88 ? 6.759 -9.343 -20.778 1.00 93.12 88 VAL A N 1
ATOM 734 C CA . VAL A 1 88 ? 6.499 -8.464 -21.919 1.00 93.12 88 VAL A CA 1
ATOM 735 C C . VAL A 1 88 ? 7.417 -7.249 -21.778 1.00 93.12 88 VAL A C 1
ATOM 737 O O . VAL A 1 88 ? 7.279 -6.530 -20.785 1.00 93.12 88 VAL A O 1
ATOM 740 N N . PRO A 1 89 ? 8.353 -7.017 -22.716 1.00 91.44 89 PRO A N 1
ATOM 741 C CA . PRO A 1 89 ? 9.240 -5.861 -22.665 1.00 91.44 89 PRO A CA 1
ATOM 742 C C . PRO A 1 89 ? 8.469 -4.538 -22.683 1.00 91.44 89 PRO A C 1
ATOM 744 O O . PRO A 1 89 ? 7.493 -4.385 -23.421 1.00 91.44 89 PRO A O 1
ATOM 747 N N . ASP A 1 90 ? 8.935 -3.566 -21.899 1.00 91.25 90 ASP A N 1
ATOM 748 C CA . ASP A 1 90 ? 8.367 -2.217 -21.887 1.00 91.25 90 ASP A CA 1
ATOM 749 C C . ASP A 1 90 ? 8.660 -1.524 -23.241 1.00 91.25 90 ASP A C 1
ATOM 751 O O . ASP A 1 90 ? 9.826 -1.450 -23.646 1.00 91.25 90 ASP A O 1
ATOM 755 N N . PRO A 1 91 ? 7.652 -0.987 -23.960 1.00 93.06 91 PRO A N 1
ATOM 756 C CA . PRO A 1 91 ? 7.902 -0.223 -25.173 1.00 93.06 91 PRO A CA 1
ATOM 757 C C . PRO A 1 91 ? 8.643 1.091 -24.862 1.00 93.06 91 PRO A C 1
ATOM 759 O O . PRO A 1 91 ? 8.551 1.615 -23.743 1.00 93.06 91 PRO A O 1
ATOM 762 N N . PRO A 1 92 ? 9.359 1.668 -25.847 1.00 93.81 92 PRO A N 1
ATOM 763 C CA . PRO A 1 92 ? 10.069 2.931 -25.668 1.00 93.81 92 PRO A CA 1
ATOM 764 C C . PRO A 1 92 ? 9.151 4.029 -25.117 1.00 93.81 92 PRO A C 1
ATOM 766 O O . PRO A 1 92 ? 8.058 4.255 -25.631 1.00 93.81 92 PRO A O 1
ATOM 769 N N . GLY A 1 93 ? 9.588 4.706 -24.054 1.00 93.62 93 GLY A N 1
ATOM 770 C CA . GLY A 1 93 ? 8.825 5.786 -23.421 1.00 93.62 93 GLY A CA 1
ATOM 771 C C . GLY A 1 93 ? 7.669 5.343 -22.513 1.00 93.62 93 GLY A C 1
ATOM 772 O O . GLY A 1 93 ? 7.040 6.215 -21.917 1.00 93.62 93 GLY A O 1
ATOM 773 N N . LEU A 1 94 ? 7.404 4.036 -22.327 1.00 94.75 94 LEU A N 1
ATOM 774 C CA . LEU A 1 94 ? 6.318 3.556 -21.450 1.00 94.75 94 LEU A CA 1
ATOM 775 C C . LEU A 1 94 ? 6.420 4.135 -20.034 1.00 94.75 94 LEU A C 1
ATOM 777 O O . LEU A 1 94 ? 5.413 4.515 -19.432 1.00 94.75 94 LEU A O 1
ATOM 781 N N . PHE A 1 95 ? 7.637 4.187 -19.490 1.00 95.44 95 PHE A N 1
ATOM 782 C CA . PHE A 1 95 ? 7.838 4.655 -18.125 1.00 95.44 95 PHE A CA 1
ATOM 783 C C . PHE A 1 95 ? 7.374 6.104 -17.950 1.00 95.44 95 PHE A C 1
ATOM 785 O O . PHE A 1 95 ? 6.611 6.408 -17.035 1.00 95.44 95 PHE A O 1
ATOM 792 N N . ASP A 1 96 ? 7.793 6.970 -18.869 1.00 96.62 96 ASP A N 1
ATOM 793 C CA . ASP A 1 96 ? 7.524 8.406 -18.827 1.00 96.62 96 ASP A CA 1
ATOM 794 C C . ASP A 1 96 ? 6.084 8.730 -19.230 1.00 96.62 96 ASP A C 1
ATOM 796 O O . ASP A 1 96 ? 5.448 9.590 -18.625 1.00 96.62 96 ASP A O 1
ATOM 800 N N . GLY A 1 97 ? 5.559 8.022 -20.232 1.00 96.69 97 GLY A N 1
ATOM 801 C CA . GLY A 1 97 ? 4.227 8.262 -20.779 1.00 96.69 97 GLY A CA 1
ATOM 802 C C . GLY A 1 97 ? 3.091 7.613 -19.991 1.00 96.69 97 GLY A C 1
ATOM 803 O O . GLY A 1 97 ? 1.954 8.064 -20.097 1.00 96.69 97 GLY A O 1
ATOM 804 N N . HIS A 1 98 ? 3.365 6.565 -19.208 1.00 95.44 98 HIS A N 1
ATOM 805 C CA . HIS A 1 98 ? 2.309 5.791 -18.553 1.00 95.44 98 HIS A CA 1
ATOM 806 C C . HIS A 1 98 ? 2.622 5.421 -17.103 1.00 95.44 98 HIS A C 1
ATOM 808 O O . HIS A 1 98 ? 1.877 5.813 -16.206 1.00 95.44 98 HIS A O 1
ATOM 814 N N . VAL A 1 99 ? 3.719 4.703 -16.844 1.00 95.25 99 VAL A N 1
ATOM 815 C CA . VAL A 1 99 ? 3.990 4.139 -15.504 1.00 95.25 99 VAL A CA 1
ATOM 816 C C . VAL A 1 99 ? 4.097 5.236 -14.447 1.00 95.25 99 VAL A C 1
ATOM 818 O O . VAL A 1 99 ? 3.443 5.158 -13.406 1.00 95.25 99 VAL A O 1
ATOM 821 N N . TRP A 1 100 ? 4.899 6.269 -14.708 1.00 97.00 100 TRP A N 1
ATOM 822 C CA . TRP A 1 100 ? 5.118 7.349 -13.754 1.00 97.00 100 TRP A CA 1
ATOM 823 C C . TRP A 1 100 ? 3.887 8.253 -13.569 1.00 97.00 100 TRP A C 1
ATOM 825 O O . TRP A 1 100 ? 3.504 8.479 -12.417 1.00 97.00 100 TRP A O 1
ATOM 835 N N . PRO A 1 101 ? 3.196 8.707 -14.637 1.00 97.25 101 PRO A N 1
ATOM 836 C CA . PRO A 1 101 ? 1.919 9.407 -14.496 1.00 97.25 101 PRO A CA 1
ATOM 837 C C . PRO A 1 101 ? 0.873 8.626 -13.687 1.00 97.25 101 PRO A C 1
ATOM 839 O O . PRO A 1 101 ? 0.242 9.197 -12.798 1.00 97.25 101 PRO A O 1
ATOM 842 N N . MET A 1 102 ? 0.727 7.317 -13.929 1.00 95.69 102 MET A N 1
ATOM 843 C CA . MET A 1 102 ? -0.204 6.464 -13.178 1.00 95.69 102 MET A CA 1
ATOM 844 C C . MET A 1 102 ? 0.187 6.329 -11.705 1.00 95.69 102 MET A C 1
ATOM 846 O O . MET A 1 102 ? -0.677 6.406 -10.831 1.00 95.69 102 MET A O 1
ATOM 850 N N . TYR A 1 103 ? 1.482 6.196 -11.404 1.00 95.12 103 TYR A N 1
ATOM 851 C CA . TYR A 1 103 ? 1.971 6.218 -10.025 1.00 95.12 103 TYR A CA 1
ATOM 85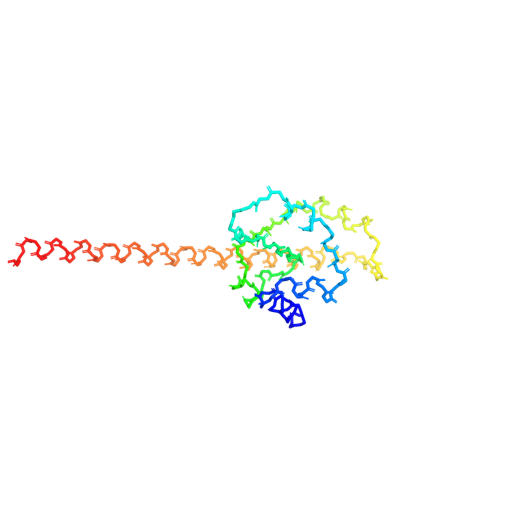2 C C . TYR A 1 103 ? 1.637 7.541 -9.320 1.00 95.12 103 TYR A C 1
ATOM 854 O O . TYR A 1 103 ? 1.137 7.521 -8.195 1.00 95.12 103 TYR A O 1
ATOM 862 N N . LEU A 1 104 ? 1.869 8.689 -9.969 1.00 95.25 104 LEU A N 1
ATOM 863 C CA . LEU A 1 104 ? 1.544 9.999 -9.396 1.00 95.25 104 LEU A CA 1
ATOM 864 C C . LEU A 1 104 ? 0.042 10.150 -9.157 1.00 95.25 104 LEU A C 1
ATOM 866 O O . LEU A 1 104 ? -0.359 10.608 -8.089 1.00 95.25 104 LEU A O 1
ATOM 870 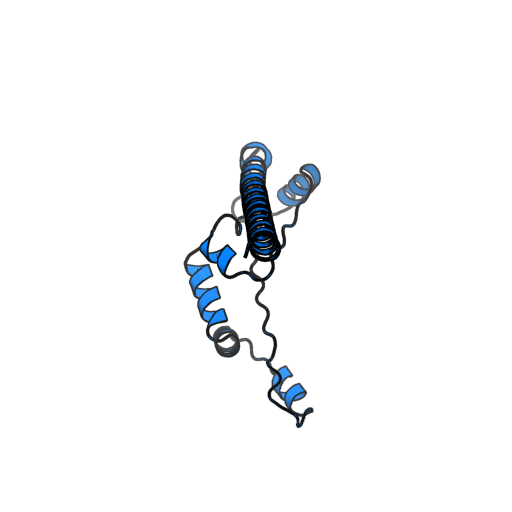N N . GLN A 1 105 ? -0.787 9.719 -10.109 1.00 93.81 105 GLN A N 1
ATOM 871 C CA . GLN A 1 105 ? -2.237 9.717 -9.947 1.00 93.81 105 GLN A CA 1
ATOM 872 C C . GLN A 1 105 ? -2.658 8.862 -8.746 1.00 93.81 105 GLN A C 1
ATOM 874 O O . GLN A 1 105 ? -3.409 9.333 -7.893 1.00 93.81 105 GLN A O 1
ATOM 879 N N . HIS A 1 106 ? -2.140 7.636 -8.641 1.00 92.12 106 HIS A N 1
ATOM 880 C CA . HIS A 1 106 ? -2.424 6.738 -7.523 1.00 92.12 106 HIS A CA 1
ATOM 881 C C . HIS A 1 106 ? -2.000 7.346 -6.178 1.00 92.12 106 HIS A C 1
ATOM 883 O O . HIS A 1 106 ? -2.788 7.388 -5.231 1.00 92.12 106 HIS A O 1
ATOM 889 N N . LYS A 1 107 ? -0.777 7.882 -6.111 1.00 91.81 107 LYS A N 1
ATOM 890 C CA . LYS A 1 107 ? -0.235 8.543 -4.922 1.00 91.81 107 LYS A CA 1
ATOM 891 C C . LYS A 1 107 ? -1.095 9.735 -4.499 1.00 91.81 107 LYS A C 1
ATOM 893 O O . LYS A 1 107 ? -1.386 9.879 -3.315 1.00 91.81 107 LYS A O 1
ATOM 898 N N . ASN A 1 108 ? -1.521 10.567 -5.448 1.00 92.56 108 ASN A N 1
ATOM 899 C CA . ASN A 1 108 ? -2.362 11.726 -5.164 1.00 92.56 108 ASN A CA 1
ATOM 900 C C . ASN A 1 108 ? -3.726 11.303 -4.615 1.00 92.56 108 ASN A C 1
ATOM 902 O O . ASN A 1 108 ? -4.140 11.825 -3.585 1.00 92.56 108 ASN A O 1
ATOM 906 N N . ILE A 1 109 ? -4.396 10.328 -5.241 1.00 90.19 109 ILE A N 1
ATOM 907 C CA . ILE A 1 109 ? -5.686 9.806 -4.756 1.00 90.19 109 ILE A CA 1
ATOM 908 C C . ILE A 1 109 ? -5.559 9.322 -3.307 1.00 90.19 109 ILE A C 1
ATOM 910 O O . ILE A 1 109 ? -6.370 9.696 -2.460 1.00 90.19 109 ILE A O 1
ATOM 914 N N . TYR A 1 110 ? -4.517 8.541 -3.014 1.00 87.12 110 TYR A N 1
ATOM 915 C CA . TYR A 1 110 ? -4.248 8.037 -1.670 1.00 87.12 110 TYR A CA 1
ATOM 916 C C . TYR A 1 110 ? -4.031 9.166 -0.650 1.00 87.12 110 TYR A C 1
ATOM 918 O O . TYR A 1 110 ? -4.688 9.196 0.392 1.00 87.12 110 TYR A O 1
ATOM 926 N N . ILE A 1 111 ? -3.147 10.122 -0.959 1.00 89.44 111 ILE A N 1
ATOM 927 C CA . ILE A 1 111 ? -2.830 11.246 -0.066 1.00 89.44 111 ILE A CA 1
ATOM 928 C C . ILE A 1 111 ? -4.067 12.115 0.177 1.00 89.44 111 ILE A C 1
ATOM 930 O O . ILE A 1 111 ? -4.359 12.453 1.323 1.00 89.44 111 ILE A O 1
ATOM 934 N N . HIS A 1 112 ? -4.817 12.451 -0.873 1.00 90.94 112 HIS A N 1
ATOM 935 C CA . HIS A 1 112 ? -6.023 13.266 -0.749 1.00 90.94 112 HIS A CA 1
ATOM 936 C C . HIS A 1 112 ? -7.093 12.580 0.099 1.00 90.94 112 HIS A C 1
ATOM 938 O O . HIS A 1 112 ? -7.669 13.226 0.973 1.00 90.94 112 HIS A O 1
ATOM 944 N N . ALA A 1 113 ? -7.330 11.281 -0.106 1.00 87.94 113 ALA A N 1
ATOM 945 C CA . ALA A 1 113 ? -8.276 10.523 0.707 1.00 87.94 113 ALA A CA 1
ATOM 946 C C . ALA A 1 113 ? -7.861 10.500 2.187 1.00 87.94 113 ALA A C 1
ATOM 948 O O . ALA A 1 113 ? -8.695 10.724 3.064 1.00 87.94 113 ALA A O 1
ATOM 949 N N . TYR A 1 114 ? -6.571 10.292 2.469 1.00 87.19 114 TYR A N 1
ATOM 950 C CA . TYR A 1 114 ? -6.049 10.273 3.834 1.00 87.19 114 TYR A CA 1
ATOM 951 C C . TYR A 1 114 ? -6.188 11.634 4.531 1.00 87.19 114 TYR A C 1
ATOM 953 O O . TYR A 1 114 ? -6.703 11.708 5.646 1.00 87.19 114 TYR A O 1
ATOM 961 N N . ILE A 1 115 ? -5.786 12.718 3.859 1.00 91.81 115 ILE A N 1
ATOM 962 C CA . ILE A 1 115 ? -5.907 14.085 4.384 1.00 91.81 115 ILE A CA 1
ATOM 963 C C . ILE A 1 115 ? -7.376 14.439 4.630 1.00 91.81 115 ILE A C 1
ATOM 965 O O . ILE A 1 115 ? -7.701 14.993 5.677 1.00 91.81 115 ILE A O 1
ATOM 969 N N . TYR A 1 116 ? -8.270 14.091 3.702 1.00 93.50 116 TYR A N 1
ATOM 970 C CA . TYR A 1 116 ? -9.702 14.345 3.847 1.00 93.50 116 TYR A CA 1
ATOM 971 C C . TYR A 1 116 ? -10.286 13.650 5.083 1.00 93.50 116 TYR A C 1
ATOM 973 O O . TYR A 1 116 ? -10.941 14.300 5.895 1.00 93.50 116 TYR A O 1
ATOM 981 N N . ILE A 1 117 ? -10.009 12.353 5.260 1.00 90.69 117 ILE A N 1
ATOM 982 C CA . ILE A 1 117 ? -10.474 11.582 6.424 1.00 90.69 117 ILE A CA 1
ATOM 983 C C . ILE A 1 117 ? -9.913 12.175 7.721 1.00 90.69 117 ILE A C 1
ATOM 985 O O . ILE A 1 117 ? -10.652 12.353 8.686 1.00 90.69 117 ILE A O 1
ATOM 989 N N . TYR A 1 118 ? -8.625 12.523 7.738 1.00 93.31 118 TYR A N 1
ATOM 990 C CA . TYR A 1 118 ? -7.981 13.124 8.902 1.00 93.31 118 TYR A CA 1
ATOM 991 C C . TYR A 1 118 ? -8.633 14.455 9.301 1.00 93.31 118 TYR A C 1
ATOM 993 O O . TYR A 1 118 ? -9.004 14.637 10.461 1.00 93.31 118 TYR A O 1
ATOM 1001 N N . ILE A 1 119 ? -8.826 15.364 8.339 1.00 96.44 119 ILE A N 1
ATOM 1002 C CA . ILE A 1 119 ? -9.481 16.658 8.569 1.00 96.44 119 ILE A CA 1
ATOM 1003 C C . ILE A 1 119 ? -10.919 16.450 9.054 1.00 96.44 119 ILE A C 1
ATOM 1005 O O . ILE A 1 119 ? -11.342 17.103 10.005 1.00 96.44 119 ILE A O 1
ATOM 1009 N N . TYR A 1 120 ? -11.659 15.525 8.439 1.00 96.88 120 TYR A N 1
ATOM 1010 C CA . TYR A 1 120 ? -13.034 15.215 8.826 1.00 96.88 120 TYR A CA 1
ATOM 1011 C C . TYR A 1 120 ? -13.130 14.745 10.284 1.00 96.88 120 TYR A C 1
ATOM 1013 O O . TYR A 1 120 ? -13.913 15.296 11.056 1.00 96.88 120 TYR A O 1
ATOM 1021 N N . ILE A 1 121 ? -12.296 13.777 10.681 1.00 96.12 121 ILE A N 1
ATOM 1022 C CA . ILE A 1 121 ? -12.250 13.261 12.057 1.00 96.12 121 ILE A CA 1
ATOM 1023 C C . ILE A 1 121 ? -11.861 14.372 13.036 1.00 96.12 121 ILE A C 1
ATOM 1025 O O . ILE A 1 121 ? -12.503 14.528 14.073 1.00 96.12 121 ILE A O 1
ATOM 1029 N N . TYR A 1 122 ? -10.842 15.165 12.702 1.00 97.31 122 TYR A N 1
ATOM 1030 C CA . TYR A 1 122 ? -10.382 16.266 13.543 1.00 97.31 122 TYR A CA 1
ATOM 1031 C C . TYR A 1 122 ? -11.492 17.294 13.801 1.00 97.31 122 TYR A C 1
ATOM 1033 O O . TYR A 1 122 ? -11.763 17.635 14.952 1.00 97.31 122 TYR A O 1
ATOM 1041 N N . ILE A 1 123 ? -12.174 17.743 12.741 1.00 97.94 123 ILE A N 1
ATOM 1042 C CA . ILE A 1 123 ? -13.287 18.695 12.844 1.00 97.94 123 ILE A CA 1
ATOM 1043 C C . ILE A 1 123 ? -14.428 18.096 13.670 1.00 97.94 123 ILE A C 1
ATOM 1045 O O . ILE A 1 123 ? -14.957 18.769 14.553 1.00 97.94 123 ILE A O 1
ATOM 1049 N N . TYR A 1 124 ? -14.792 16.836 13.418 1.00 98.06 124 TYR A N 1
ATOM 1050 C CA . TYR A 1 124 ? -15.865 16.158 14.143 1.00 98.06 124 TYR A CA 1
ATOM 1051 C C . TYR A 1 124 ? -15.586 16.089 15.650 1.00 98.06 124 TYR A C 1
ATOM 1053 O O . TYR A 1 124 ? -16.429 16.481 16.456 1.00 98.06 124 TYR A O 1
ATOM 1061 N N . ILE A 1 125 ? -14.382 15.651 16.033 1.00 97.88 125 ILE A N 1
ATOM 1062 C CA . ILE A 1 125 ? -13.960 15.574 17.437 1.00 97.88 125 ILE A CA 1
ATOM 1063 C C . ILE A 1 125 ? -13.954 16.964 18.076 1.00 97.88 125 ILE A C 1
ATOM 1065 O O . ILE A 1 125 ? -14.468 17.134 19.180 1.00 97.88 125 ILE A O 1
ATOM 1069 N N . TYR A 1 126 ? -13.408 17.965 17.383 1.00 97.94 126 TYR A N 1
ATOM 1070 C CA . TYR A 1 126 ? -13.355 19.336 17.881 1.00 97.94 126 TYR A CA 1
ATOM 1071 C C . TYR A 1 126 ? -14.754 19.894 18.173 1.00 97.94 126 TYR A C 1
ATOM 1073 O O . TYR A 1 126 ? -15.001 20.405 19.266 1.00 97.94 126 TYR A O 1
ATOM 1081 N N . ILE A 1 127 ? -15.685 19.747 17.224 1.00 98.06 127 ILE A N 1
ATOM 1082 C CA . ILE A 1 127 ? -17.077 20.188 17.380 1.00 98.06 127 ILE A CA 1
ATOM 1083 C C . ILE A 1 127 ? -17.747 19.449 18.540 1.00 98.06 127 ILE A C 1
ATOM 1085 O O . ILE A 1 127 ? -18.392 20.081 19.375 1.00 98.06 127 ILE A O 1
ATOM 1089 N N . TYR A 1 128 ? -17.574 18.129 18.620 1.00 98.06 128 TYR A N 1
ATOM 1090 C CA . TYR A 1 128 ? -18.159 17.314 19.683 1.00 98.06 128 TYR A CA 1
ATOM 1091 C C . TYR A 1 128 ? -17.696 17.768 21.074 1.00 98.06 128 TYR A C 1
ATOM 1093 O O . TYR A 1 128 ? -18.520 17.996 21.959 1.00 98.06 128 TYR A O 1
ATOM 1101 N N . ILE A 1 129 ? -16.386 17.967 21.252 1.00 98.06 129 ILE A N 1
ATOM 1102 C CA . ILE A 1 129 ? -15.806 18.451 22.511 1.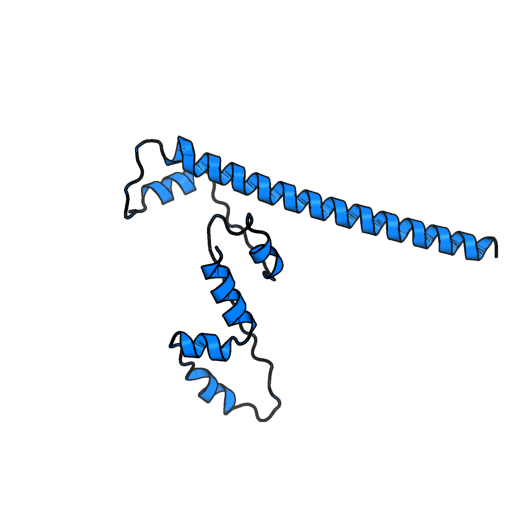00 98.06 129 ILE A CA 1
ATOM 1103 C C . ILE A 1 129 ? -16.327 19.852 22.845 1.00 98.06 129 ILE A C 1
ATOM 1105 O O . ILE A 1 129 ? -16.723 20.103 23.981 1.00 98.06 129 ILE A O 1
ATOM 1109 N N . TYR A 1 130 ? -16.357 20.758 21.866 1.00 97.88 130 TYR A N 1
ATOM 1110 C CA . TYR A 1 130 ? -16.838 22.123 22.068 1.00 97.88 130 TYR A CA 1
ATOM 1111 C C . TYR A 1 130 ? -18.299 22.154 22.537 1.00 97.88 130 TYR A C 1
ATOM 1113 O O . TYR A 1 130 ? -18.612 22.809 23.531 1.00 97.88 130 TYR A O 1
ATOM 1121 N N . ILE A 1 131 ? -19.180 21.407 21.863 1.00 97.94 131 ILE A N 1
ATOM 1122 C CA . ILE A 1 131 ? -20.599 21.299 22.230 1.00 97.94 131 ILE A CA 1
ATOM 1123 C C . ILE A 1 131 ? -20.745 20.710 23.634 1.00 97.94 131 ILE A C 1
ATOM 1125 O O . ILE A 1 131 ? -21.498 21.244 24.445 1.00 97.94 131 ILE A O 1
ATOM 1129 N N . TYR A 1 132 ? -20.008 19.640 23.938 1.00 97.69 132 TYR A N 1
ATOM 1130 C CA . TYR A 1 132 ? -20.048 18.999 25.249 1.00 97.69 132 TYR A CA 1
ATOM 1131 C C . TYR A 1 132 ? -19.661 19.969 26.374 1.00 97.69 132 TYR A C 1
ATOM 1133 O O . TYR A 1 132 ? -20.381 20.090 27.365 1.00 97.69 132 TYR A O 1
ATOM 1141 N N . ILE A 1 133 ? -18.564 20.713 26.198 1.00 97.75 133 ILE A N 1
ATOM 1142 C CA . ILE A 1 133 ? -18.112 21.725 27.162 1.00 97.75 133 ILE A CA 1
ATOM 1143 C C . ILE A 1 133 ? -19.151 22.840 27.306 1.00 97.75 133 ILE A C 1
ATOM 1145 O O . ILE A 1 133 ? -19.471 23.233 28.427 1.00 97.75 133 ILE A O 1
ATOM 1149 N N . TYR A 1 134 ? -19.695 23.340 26.195 1.00 96.88 134 TYR A N 1
ATOM 1150 C CA . TYR A 1 134 ? -20.700 24.401 26.212 1.00 96.88 134 TYR A CA 1
ATOM 1151 C C . TYR A 1 134 ? -21.950 23.990 26.999 1.00 96.88 134 TYR A C 1
ATOM 1153 O O . TYR A 1 134 ? -22.392 24.729 27.878 1.00 96.88 134 TYR A O 1
ATOM 1161 N N . ILE A 1 135 ? -22.484 22.794 26.733 1.00 97.25 135 ILE A N 1
ATOM 1162 C CA . ILE A 1 135 ? -23.647 22.251 27.448 1.00 97.25 135 ILE A CA 1
ATOM 1163 C C . ILE A 1 135 ? -23.330 22.085 28.936 1.00 97.25 135 ILE A C 1
ATOM 1165 O O . ILE A 1 135 ? -24.130 22.485 29.777 1.00 97.25 135 ILE A O 1
ATOM 1169 N N . TYR A 1 136 ? -22.160 21.537 29.269 1.00 96.94 136 TYR A N 1
ATOM 1170 C CA . TYR A 1 136 ? -21.748 21.338 30.656 1.00 96.94 136 TYR A CA 1
ATOM 1171 C C . TYR A 1 136 ? -21.680 22.659 31.436 1.00 96.94 136 TYR A C 1
ATOM 1173 O O . TYR A 1 136 ? -22.229 22.761 32.532 1.00 96.94 136 TYR A O 1
ATOM 1181 N N . ILE A 1 137 ? -21.057 23.689 30.854 1.00 96.69 137 ILE A N 1
ATOM 1182 C CA . ILE A 1 137 ? -20.980 25.028 31.454 1.00 96.69 137 ILE A CA 1
ATOM 1183 C C . ILE A 1 137 ? -22.375 25.639 31.595 1.00 96.69 137 ILE A C 1
ATOM 1185 O O . ILE A 1 137 ? -22.690 26.205 32.640 1.00 96.69 137 ILE A O 1
ATOM 1189 N N . TYR A 1 138 ? -23.214 25.522 30.564 1.00 95.56 138 TYR A N 1
ATOM 1190 C CA . TYR A 1 138 ? -24.569 26.061 30.587 1.00 95.56 138 TYR A CA 1
ATOM 1191 C C . TYR A 1 138 ? -25.402 25.449 31.718 1.00 95.56 138 TYR A C 1
ATOM 1193 O O . TYR A 1 138 ? -26.028 26.184 32.477 1.00 95.56 138 TYR A O 1
ATOM 1201 N N . ILE A 1 139 ? -25.359 24.124 31.874 1.00 96.06 139 ILE A N 1
ATOM 1202 C CA . ILE A 1 139 ? -26.044 23.434 32.971 1.00 96.06 139 ILE A CA 1
ATOM 1203 C C . ILE A 1 139 ? -25.501 23.921 34.316 1.00 96.06 139 ILE A C 1
ATOM 1205 O O . ILE A 1 139 ? -26.285 24.354 35.143 1.00 96.06 139 ILE A O 1
ATOM 1209 N N . TYR A 1 140 ? -24.180 23.933 34.517 1.00 94.31 140 TYR A N 1
ATOM 1210 C CA . TYR A 1 140 ? -23.576 24.320 35.798 1.00 94.31 140 TYR A CA 1
ATOM 1211 C C . TYR A 1 140 ? -23.887 25.764 36.233 1.00 94.31 140 TYR A C 1
ATOM 1213 O O . TYR A 1 140 ? -23.925 26.054 37.427 1.00 94.31 140 TYR A O 1
ATOM 1221 N N . ILE A 1 141 ? -24.051 26.689 35.282 1.00 95.06 141 ILE A N 1
ATOM 1222 C CA . ILE A 1 141 ? -24.308 28.105 35.583 1.00 95.06 141 ILE A CA 1
ATOM 1223 C C . ILE A 1 141 ? -25.803 28.398 35.752 1.00 95.06 141 ILE A C 1
ATOM 1225 O O . ILE A 1 141 ? -26.158 29.236 36.582 1.00 95.06 141 ILE A O 1
ATOM 1229 N N . TYR A 1 142 ? -26.668 27.785 34.941 1.00 90.25 142 TYR A N 1
ATOM 1230 C CA . TYR A 1 142 ? -28.060 28.227 34.790 1.00 90.25 142 TYR A CA 1
ATOM 1231 C C . TYR A 1 142 ? -29.114 27.250 35.324 1.00 90.25 142 TYR A C 1
ATOM 1233 O O . TYR A 1 142 ? -30.280 27.641 35.401 1.00 90.25 142 TYR A O 1
ATOM 1241 N N . ILE A 1 143 ? -28.740 26.016 35.674 1.00 86.75 143 ILE A N 1
ATOM 1242 C CA . ILE A 1 143 ? -29.624 25.006 36.280 1.00 86.75 143 ILE A CA 1
ATOM 1243 C C . ILE A 1 143 ? -29.093 24.655 37.667 1.00 86.75 143 ILE A C 1
ATOM 1245 O O . ILE A 1 143 ? -29.886 24.780 38.626 1.00 86.75 143 ILE A O 1
#

Secondary structure (DSSP, 8-state):
-HHHHHHHHHHHH-HHHHHHHTT---SHHHHHHTT--S-------------SSGGG-HHHHTT-S--------HHHHHHHHHT---SSPPPTTHIIIIIHHHHHHHHHHHHHHHHHHHHHHHHHHHHHHHHHHHHHHHHHHH-

InterPro domains:
  IPR027417 P-loop containing nucleoside triphosphate hydrolase [G3DSA:3.40.50.300] (1-119)
  IPR027417 P-loop containing nucleoside triphosphate hydrolase [SSF52540] (41-116)

Sequence (143 aa):
MDTMMSTIYAWLENPVKFEKSHGVNNTLDTEIVLKSDHKEEEETHILIVEGFLLYTYRPLIDVLNQRHFISIPYEECKKRRCSRNYMVPDPPGLFDGHVWPMYLQHKNIYIHAYIYIYIYIYIYIYIYIYIYIYIYIYIYIYI

pLDDT: mean 87.94, std 14.09, range [44.72, 98.06]

Radius of gyration: 24.29 Å; Cα contacts (8 Å, |Δi|>4): 27; chains: 1; bounding box: 47×57×62 Å

Foldseek 3Di:
DVVVVVLVVVCVVPVVVSCVVVVNDPPVCVVVVVPDPDDDDPDDDDDDDDDLQQLVDVVSVVPDPDDDDDDDDLVVVVVVVVPDDDPDDQPPC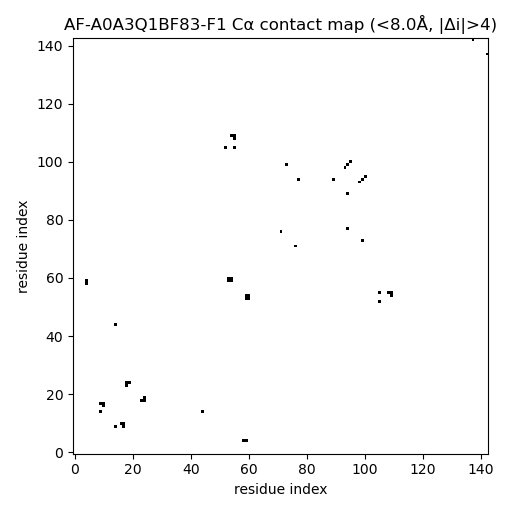CCVPPVVVVSVVSVVVNVVVVVVVVVVVVVVVVVVVVVVVVVVVCVVPPD

Solvent-accessible surface area (backbone atoms only — not comparable to full-atom values): 9082 Å² total; per-residue (Å²): 109,66,71,57,48,53,52,50,50,50,35,73,74,36,52,71,60,40,38,50,76,70,70,51,76,72,68,61,58,65,67,56,62,75,72,59,101,65,76,89,71,83,78,85,83,84,87,88,86,84,71,96,65,57,80,76,41,63,80,59,55,77,73,52,91,76,88,85,81,92,84,69,59,69,70,62,45,51,55,56,54,74,72,52,88,55,99,68,73,81,58,91,61,40,54,75,75,41,54,51,55,51,50,52,51,52,52,49,56,42,52,52,52,51,53,50,53,51,52,52,52,51,52,51,52,51,52,52,52,51,51,51,52,52,53,52,51,50,45,74,75,76,109

Mean predicted aligned error: 8.48 Å